Protein AF-A0A961ZWH8-F1 (afdb_monomer)

Mean predicted aligned error: 6.18 Å

Structure (mmCIF, N/CA/C/O backbone):
data_AF-A0A961ZWH8-F1
#
_entry.id   AF-A0A961ZWH8-F1
#
loop_
_atom_site.group_PDB
_atom_site.id
_atom_site.type_symbol
_atom_site.label_atom_id
_atom_site.label_alt_id
_atom_site.label_comp_id
_atom_site.label_asym_id
_atom_site.label_entity_id
_atom_site.label_seq_id
_atom_site.pdbx_PDB_ins_code
_atom_site.Cartn_x
_atom_site.Cartn_y
_atom_site.Cartn_z
_atom_site.occupancy
_atom_site.B_iso_or_equiv
_atom_site.auth_seq_id
_atom_site.auth_comp_id
_atom_site.auth_asym_id
_atom_site.auth_atom_id
_atom_site.pdbx_PDB_model_num
ATOM 1 N N . MET A 1 1 ? 0.634 7.522 15.431 1.00 65.38 1 MET A N 1
ATOM 2 C CA . MET A 1 1 ? 0.657 7.513 13.964 1.00 65.38 1 MET A CA 1
ATOM 3 C C . MET A 1 1 ? -0.781 7.459 13.524 1.00 65.38 1 MET A C 1
ATOM 5 O O . MET A 1 1 ? -1.524 6.641 14.060 1.00 65.38 1 MET A O 1
ATOM 9 N N . ASP A 1 2 ? -1.170 8.379 12.659 1.00 83.19 2 ASP A N 1
ATOM 10 C CA . ASP A 1 2 ? -2.558 8.582 12.260 1.00 83.19 2 ASP A CA 1
ATOM 11 C C . ASP A 1 2 ? -2.772 8.056 10.837 1.00 83.19 2 ASP A C 1
ATOM 13 O O . ASP A 1 2 ? -1.822 7.857 10.080 1.00 83.19 2 ASP A O 1
ATOM 17 N N . MET A 1 3 ? -4.029 7.824 10.463 1.00 82.69 3 MET A N 1
ATOM 18 C CA . MET A 1 3 ? -4.388 7.305 9.139 1.00 82.69 3 MET A CA 1
ATOM 19 C C . MET A 1 3 ? -3.879 8.195 7.992 1.00 82.69 3 MET A C 1
ATOM 21 O O . MET A 1 3 ? -3.409 7.681 6.974 1.00 82.69 3 MET A O 1
ATOM 25 N N . ASP A 1 4 ? -3.948 9.517 8.159 1.00 86.88 4 ASP A N 1
ATOM 26 C CA . ASP A 1 4 ? -3.443 10.489 7.185 1.00 86.88 4 ASP A CA 1
ATOM 27 C C . ASP A 1 4 ? -1.929 10.376 6.966 1.00 86.88 4 ASP A C 1
ATOM 29 O O . ASP A 1 4 ? -1.464 10.515 5.837 1.00 86.88 4 ASP A O 1
ATOM 33 N N . ASP A 1 5 ? -1.168 10.070 8.020 1.00 88.81 5 ASP A N 1
ATOM 34 C CA . ASP A 1 5 ? 0.291 9.937 7.955 1.00 88.81 5 ASP A CA 1
ATOM 35 C C . ASP A 1 5 ? 0.680 8.723 7.101 1.00 88.81 5 ASP A C 1
ATOM 37 O O . ASP A 1 5 ? 1.439 8.841 6.139 1.00 88.81 5 ASP A O 1
ATOM 41 N N . ILE A 1 6 ? 0.034 7.579 7.353 1.00 87.50 6 ILE A N 1
ATOM 42 C CA . ILE A 1 6 ? 0.267 6.356 6.576 1.00 87.50 6 ILE A CA 1
ATOM 43 C C . ILE A 1 6 ? -0.190 6.530 5.124 1.00 87.50 6 ILE A C 1
ATOM 45 O O . ILE A 1 6 ? 0.487 6.085 4.200 1.00 87.50 6 ILE A O 1
ATOM 49 N N . THR A 1 7 ? -1.310 7.217 4.890 1.00 87.69 7 THR A N 1
ATOM 50 C CA . THR A 1 7 ? -1.790 7.484 3.525 1.00 87.69 7 THR A CA 1
ATOM 51 C C . THR A 1 7 ? -0.811 8.376 2.754 1.00 87.69 7 THR A C 1
ATOM 53 O O . THR A 1 7 ? -0.535 8.121 1.578 1.00 87.69 7 THR A O 1
ATOM 56 N N . ALA A 1 8 ? -0.243 9.390 3.412 1.00 92.81 8 ALA A N 1
ATOM 57 C CA . ALA A 1 8 ? 0.777 10.250 2.821 1.00 92.81 8 ALA A CA 1
ATOM 58 C C . ALA A 1 8 ? 2.061 9.470 2.495 1.00 92.81 8 ALA A C 1
ATOM 60 O O . ALA A 1 8 ? 2.587 9.597 1.386 1.00 92.81 8 ALA A O 1
ATOM 61 N N . GLU A 1 9 ? 2.534 8.619 3.411 1.00 92.50 9 GLU A N 1
ATOM 62 C CA . GLU A 1 9 ? 3.695 7.755 3.172 1.00 92.50 9 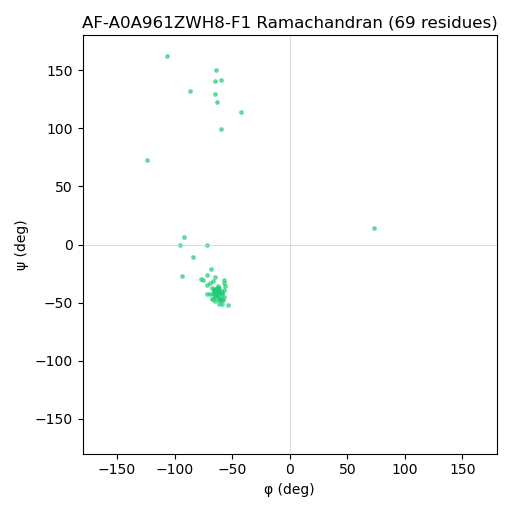GLU A CA 1
ATOM 63 C C . GLU A 1 9 ? 3.468 6.786 2.006 1.00 92.50 9 GLU A C 1
ATOM 65 O O . GLU A 1 9 ? 4.317 6.688 1.116 1.00 92.50 9 GLU A O 1
ATOM 70 N N . VAL A 1 10 ? 2.307 6.125 1.944 1.00 92.19 10 VAL A N 1
ATOM 71 C CA . VAL A 1 10 ? 1.942 5.249 0.818 1.00 92.19 10 VAL A CA 1
ATOM 72 C C . VAL A 1 10 ? 1.948 6.027 -0.501 1.00 92.19 10 VAL A C 1
ATOM 74 O O . VAL A 1 10 ? 2.470 5.530 -1.499 1.00 92.19 10 VAL A O 1
ATOM 77 N N . GLY A 1 11 ? 1.453 7.268 -0.518 1.00 92.75 11 GLY A N 1
ATOM 78 C CA . GLY A 1 11 ? 1.514 8.140 -1.697 1.00 92.75 11 GLY A CA 1
ATOM 79 C C . GLY A 1 11 ? 2.946 8.458 -2.154 1.00 92.75 11 GLY A C 1
ATOM 80 O O . GLY A 1 11 ? 3.236 8.482 -3.357 1.00 92.75 11 GLY A O 1
ATOM 81 N N . ILE A 1 12 ? 3.871 8.646 -1.211 1.00 94.75 12 ILE A N 1
ATOM 82 C CA . ILE A 1 12 ? 5.298 8.844 -1.509 1.00 94.75 12 ILE A CA 1
ATOM 83 C C . ILE A 1 12 ? 5.904 7.560 -2.086 1.00 94.75 12 ILE A C 1
ATOM 85 O O . ILE A 1 12 ? 6.573 7.619 -3.118 1.00 94.75 12 ILE A O 1
ATOM 89 N N . LEU A 1 13 ? 5.640 6.402 -1.473 1.00 94.00 13 LEU A N 1
ATOM 90 C CA . LEU A 1 13 ? 6.129 5.101 -1.947 1.00 94.00 13 LEU A CA 1
ATOM 91 C C . LEU A 1 13 ? 5.597 4.769 -3.350 1.00 94.00 13 LEU A C 1
ATOM 93 O O . LEU A 1 13 ? 6.345 4.298 -4.204 1.00 94.00 13 LEU A O 1
ATOM 97 N N . MET A 1 14 ? 4.333 5.093 -3.622 1.00 92.56 1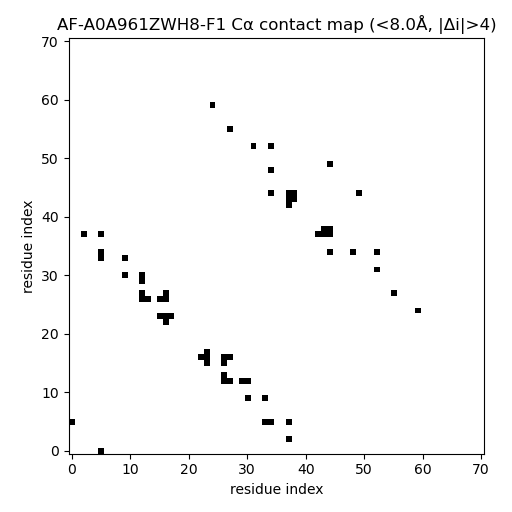4 MET A N 1
ATOM 98 C CA . MET A 1 14 ? 3.714 4.984 -4.947 1.00 92.56 14 MET A CA 1
ATOM 99 C C . MET A 1 14 ? 4.395 5.863 -5.992 1.00 92.56 14 MET A C 1
ATOM 101 O O . MET A 1 14 ? 4.615 5.449 -7.131 1.00 92.56 14 MET A O 1
ATOM 105 N N . THR A 1 15 ? 4.735 7.093 -5.614 1.00 94.44 15 THR A N 1
ATOM 106 C CA . THR A 1 15 ? 5.464 8.007 -6.496 1.00 94.44 15 THR A CA 1
ATOM 107 C C . THR A 1 15 ? 6.865 7.471 -6.778 1.00 94.44 15 THR A C 1
ATOM 109 O O . THR A 1 15 ? 7.302 7.490 -7.926 1.00 94.44 15 THR A O 1
ATOM 112 N N . ARG A 1 16 ? 7.555 6.930 -5.769 1.00 94.31 16 ARG A N 1
ATOM 113 C CA . ARG A 1 16 ? 8.866 6.296 -5.955 1.00 94.31 16 ARG A CA 1
ATOM 114 C C . ARG A 1 16 ? 8.789 5.072 -6.855 1.00 94.31 16 ARG A C 1
ATOM 116 O O . ARG A 1 16 ? 9.554 5.006 -7.802 1.00 94.31 16 ARG A O 1
ATOM 123 N N . MET A 1 17 ? 7.795 4.197 -6.687 1.00 91.44 17 MET A N 1
ATOM 124 C CA . MET A 1 17 ? 7.626 3.020 -7.557 1.00 91.44 17 MET A CA 1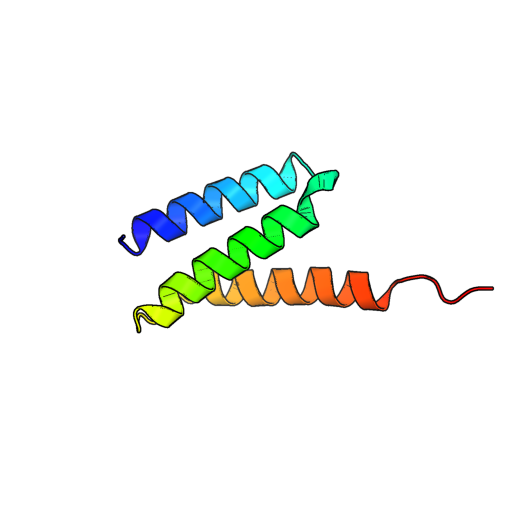
ATOM 125 C C . MET A 1 17 ? 7.502 3.371 -9.040 1.00 91.44 17 MET A C 1
ATOM 127 O O . MET A 1 17 ? 7.893 2.579 -9.892 1.00 91.44 17 MET A O 1
ATOM 131 N N . GLN A 1 18 ? 6.939 4.540 -9.354 1.00 90.44 18 GLN A N 1
ATOM 132 C CA . GLN A 1 18 ? 6.826 5.021 -10.731 1.00 90.44 18 GLN A CA 1
ATOM 133 C C . GLN A 1 18 ? 8.148 5.575 -11.281 1.00 90.44 18 GLN A C 1
ATOM 135 O O . GLN A 1 18 ? 8.367 5.516 -12.488 1.00 90.44 18 GLN A O 1
ATOM 140 N N . ASN A 1 19 ? 9.011 6.126 -10.422 1.00 94.50 19 ASN A N 1
ATOM 141 C CA . ASN A 1 19 ? 10.286 6.731 -10.820 1.00 94.50 19 ASN A CA 1
ATOM 142 C C . ASN A 1 19 ? 11.469 5.750 -10.739 1.00 94.50 19 ASN A C 1
ATOM 144 O O . ASN A 1 19 ? 12.433 5.906 -11.483 1.00 94.50 19 ASN A O 1
ATOM 148 N N . GLU A 1 20 ? 11.378 4.748 -9.866 1.00 93.19 20 GLU A N 1
ATOM 149 C CA . GLU A 1 20 ? 12.434 3.797 -9.502 1.00 93.19 20 GLU A CA 1
ATOM 150 C C . GLU A 1 20 ? 11.926 2.358 -9.747 1.00 93.19 20 GLU A C 1
ATOM 152 O O . GLU A 1 20 ? 11.574 1.636 -8.811 1.00 93.19 20 GLU A O 1
ATOM 157 N N . PRO A 1 21 ? 11.809 1.924 -11.020 1.00 87.19 21 PRO A N 1
ATOM 158 C CA . PRO A 1 21 ? 11.256 0.612 -11.361 1.00 87.19 21 PRO A CA 1
ATOM 159 C C . PRO A 1 21 ? 12.150 -0.559 -10.926 1.00 87.19 21 PRO A C 1
ATOM 161 O O . PRO A 1 21 ? 11.658 -1.677 -10.788 1.00 87.19 21 PRO A O 1
ATOM 164 N N . GLU A 1 22 ? 13.445 -0.318 -10.714 1.00 89.81 22 GLU A N 1
ATOM 165 C CA . GLU A 1 22 ? 14.398 -1.307 -10.199 1.00 89.81 22 GLU A CA 1
ATOM 166 C C . GLU A 1 22 ? 14.114 -1.690 -8.739 1.00 89.81 22 GLU A C 1
ATOM 168 O O . GLU A 1 22 ? 14.147 -2.872 -8.401 1.00 89.81 22 GLU A O 1
ATOM 173 N N . ASP A 1 23 ? 13.696 -0.722 -7.921 1.00 92.81 23 ASP A N 1
ATOM 174 C CA . ASP A 1 23 ? 13.357 -0.917 -6.505 1.00 92.81 23 ASP A CA 1
ATOM 175 C C . ASP A 1 23 ? 11.871 -1.235 -6.290 1.00 92.81 23 ASP A C 1
ATOM 177 O O . ASP A 1 23 ? 11.384 -1.311 -5.158 1.00 92.81 23 ASP A O 1
ATOM 181 N N . ARG A 1 24 ? 11.105 -1.427 -7.372 1.00 89.88 24 ARG A N 1
ATOM 182 C CA . ARG A 1 24 ? 9.640 -1.541 -7.313 1.00 89.88 24 ARG A CA 1
ATOM 183 C C . ARG A 1 24 ? 9.180 -2.654 -6.369 1.00 89.88 24 ARG A C 1
ATOM 185 O O . ARG A 1 24 ? 8.174 -2.487 -5.684 1.00 89.88 24 ARG A O 1
ATOM 192 N N . HIS A 1 25 ? 9.913 -3.768 -6.308 1.00 90.56 25 HIS A N 1
ATOM 193 C CA . HIS A 1 25 ? 9.594 -4.875 -5.405 1.00 90.56 25 HIS A CA 1
ATOM 194 C C . HIS A 1 25 ? 9.823 -4.523 -3.927 1.00 90.56 25 HIS A C 1
ATOM 196 O O . HIS A 1 25 ? 8.972 -4.825 -3.093 1.00 90.56 25 HIS A O 1
ATOM 202 N N . GLU A 1 26 ? 10.921 -3.840 -3.597 1.00 93.25 26 GLU A N 1
ATOM 203 C CA . GLU A 1 26 ? 11.191 -3.385 -2.227 1.00 93.25 26 GLU A CA 1
ATOM 204 C C . GLU A 1 26 ? 10.175 -2.326 -1.789 1.00 93.25 26 GLU A C 1
ATOM 206 O O . GLU A 1 26 ? 9.621 -2.392 -0.689 1.00 93.25 26 GLU A O 1
ATOM 211 N N . LEU A 1 27 ? 9.854 -1.388 -2.682 1.00 94.12 27 LEU A N 1
ATOM 212 C CA . LEU A 1 27 ? 8.839 -0.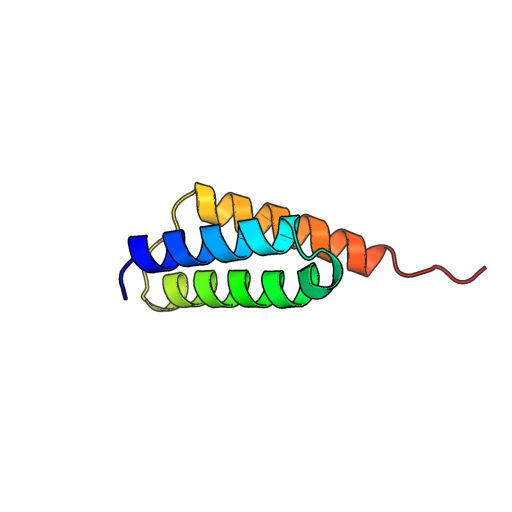365 -2.445 1.00 94.12 27 LEU A CA 1
ATOM 213 C C . LEU A 1 27 ? 7.442 -0.968 -2.251 1.00 94.12 27 LEU A C 1
ATOM 215 O O . LEU A 1 27 ? 6.692 -0.502 -1.393 1.00 94.12 27 LEU A O 1
ATOM 219 N N . TYR A 1 28 ? 7.103 -2.027 -2.988 1.00 92.12 28 TYR A N 1
ATOM 220 C CA . TYR A 1 28 ? 5.879 -2.796 -2.768 1.00 92.12 28 TYR A CA 1
ATOM 221 C C . TYR A 1 28 ? 5.821 -3.402 -1.362 1.00 92.12 28 TYR A C 1
ATOM 223 O O . TYR A 1 28 ? 4.812 -3.247 -0.674 1.00 92.12 28 TYR A O 1
ATOM 231 N N . LEU A 1 29 ? 6.901 -4.041 -0.904 1.00 93.19 29 LEU A N 1
ATOM 232 C CA . LEU A 1 29 ? 6.954 -4.622 0.441 1.00 93.19 29 LEU A CA 1
ATOM 233 C C . LEU A 1 29 ? 6.778 -3.550 1.524 1.00 93.19 29 LEU A C 1
ATOM 235 O O . LEU A 1 29 ? 6.031 -3.770 2.477 1.00 93.19 29 LEU A O 1
ATOM 239 N N . MET A 1 30 ? 7.380 -2.372 1.341 1.00 94.31 30 MET A N 1
ATOM 240 C CA . MET A 1 30 ? 7.182 -1.237 2.248 1.00 94.31 30 MET A CA 1
ATOM 241 C C . MET A 1 30 ? 5.730 -0.740 2.262 1.00 94.31 30 MET A C 1
ATOM 243 O O . MET A 1 30 ? 5.199 -0.456 3.335 1.00 94.31 30 MET A O 1
ATOM 247 N N . VAL A 1 31 ? 5.050 -0.674 1.108 1.00 93.12 31 VAL A N 1
ATOM 248 C CA . VAL A 1 31 ? 3.614 -0.334 1.063 1.00 93.12 31 VAL A CA 1
ATOM 249 C C . VAL A 1 31 ? 2.797 -1.363 1.844 1.00 93.12 31 VAL A C 1
ATOM 251 O O . VAL A 1 31 ? 1.979 -0.983 2.680 1.00 93.12 31 VAL A O 1
ATOM 254 N N . MET A 1 32 ? 3.041 -2.657 1.631 1.00 92.19 32 MET A N 1
ATOM 255 C CA . MET A 1 32 ? 2.324 -3.725 2.336 1.00 92.19 32 MET A CA 1
ATOM 256 C C . MET A 1 32 ? 2.557 -3.693 3.849 1.00 92.19 32 MET A C 1
ATOM 258 O O . MET A 1 32 ? 1.626 -3.934 4.618 1.00 92.19 32 MET A O 1
ATOM 262 N N . GLU A 1 33 ? 3.775 -3.378 4.292 1.00 92.88 33 GLU A N 1
ATOM 263 C CA . GLU A 1 33 ? 4.083 -3.185 5.711 1.00 92.88 33 GLU A CA 1
ATOM 264 C C . GLU A 1 33 ? 3.225 -2.062 6.304 1.00 92.88 33 GLU A C 1
ATOM 266 O O . GLU A 1 33 ? 2.497 -2.298 7.269 1.00 92.88 33 GLU A O 1
ATOM 271 N N . LYS A 1 34 ? 3.194 -0.891 5.657 1.00 91.00 34 LYS A N 1
ATOM 272 C CA . LYS A 1 34 ? 2.402 0.271 6.091 1.00 91.00 34 LYS A CA 1
ATOM 273 C C . LYS A 1 34 ? 0.903 -0.023 6.171 1.00 91.00 34 LYS A C 1
ATOM 275 O O . LYS A 1 34 ? 0.231 0.355 7.134 1.00 91.00 34 LYS A O 1
ATOM 280 N N . LEU A 1 35 ? 0.364 -0.736 5.183 1.00 90.19 35 LEU A N 1
ATOM 281 C CA . LEU A 1 35 ? -1.037 -1.165 5.191 1.00 90.19 35 LEU A CA 1
ATOM 282 C C . LEU A 1 35 ? -1.323 -2.168 6.318 1.00 90.19 35 LEU A C 1
ATOM 284 O O . LEU A 1 35 ? -2.370 -2.091 6.962 1.00 90.19 35 LEU A O 1
ATOM 288 N N . ASN A 1 36 ? -0.394 -3.082 6.601 1.00 89.75 36 ASN A N 1
ATOM 289 C CA . ASN A 1 36 ? -0.526 -4.016 7.717 1.00 89.75 36 ASN A CA 1
ATOM 290 C C . ASN A 1 36 ? -0.415 -3.325 9.081 1.00 89.75 36 ASN A C 1
ATOM 292 O O . ASN A 1 36 ? -1.124 -3.734 10.001 1.00 89.75 36 ASN A O 1
ATOM 296 N N . GLU A 1 37 ? 0.386 -2.265 9.216 1.00 88.56 37 GLU A N 1
ATOM 297 C CA . GLU A 1 37 ? 0.409 -1.434 10.427 1.00 88.56 37 GLU A CA 1
ATOM 298 C C . GLU A 1 37 ? -0.990 -0.857 10.709 1.00 88.56 37 GLU A C 1
ATOM 300 O O . GLU A 1 37 ? -1.510 -1.033 11.812 1.00 88.56 37 GLU A O 1
ATOM 305 N N . LEU A 1 38 ? -1.664 -0.279 9.702 1.00 84.81 38 LEU A N 1
ATOM 306 C CA . LEU A 1 38 ? -3.050 0.205 9.843 1.00 84.81 38 LEU A CA 1
ATOM 307 C C . LEU A 1 38 ? -4.016 -0.897 10.303 1.00 84.81 38 LEU A C 1
ATOM 309 O O . LEU A 1 38 ? -4.807 -0.674 11.225 1.00 84.81 38 LEU A O 1
ATOM 313 N N . LYS A 1 39 ? -3.928 -2.095 9.704 1.00 85.31 39 LYS A N 1
ATOM 314 C CA . LYS A 1 39 ? -4.740 -3.259 10.108 1.00 85.31 39 LYS A CA 1
ATOM 315 C C . LYS A 1 39 ? -4.452 -3.668 11.554 1.00 85.31 39 LYS A C 1
ATOM 317 O O . LYS A 1 39 ? -5.382 -3.996 12.292 1.00 85.31 39 LYS A O 1
ATOM 322 N N . ALA A 1 40 ? -3.185 -3.638 11.970 1.00 87.00 40 ALA A N 1
ATOM 323 C CA . ALA A 1 40 ? -2.748 -4.035 13.307 1.00 87.00 40 ALA A CA 1
ATOM 324 C C . ALA A 1 40 ? -3.265 -3.090 14.402 1.00 87.00 40 ALA A C 1
ATOM 326 O O . ALA A 1 40 ? -3.576 -3.543 15.504 1.00 87.00 40 ALA A O 1
ATOM 327 N N . PHE A 1 41 ? -3.445 -1.803 14.091 1.00 83.06 41 PHE A N 1
ATOM 328 C CA . PHE A 1 41 ? -4.106 -0.848 14.987 1.00 83.06 41 PHE A CA 1
ATOM 329 C C . PHE A 1 41 ? -5.627 -1.063 15.111 1.00 83.06 41 PHE A C 1
ATOM 331 O O . PHE A 1 41 ? -6.291 -0.335 15.850 1.00 83.06 41 PHE A O 1
ATOM 338 N N . GLY A 1 42 ? -6.196 -2.059 14.421 1.00 79.12 42 GLY A N 1
ATOM 339 C CA . GLY A 1 42 ? -7.629 -2.357 14.448 1.00 79.12 42 GLY A CA 1
ATOM 340 C C . GLY A 1 42 ? -8.475 -1.338 13.685 1.00 79.12 42 GLY A C 1
ATOM 341 O O . GLY A 1 42 ? -9.696 -1.310 13.845 1.00 79.12 42 GLY A O 1
ATOM 342 N N . MET A 1 43 ? -7.839 -0.497 12.866 1.00 78.38 43 MET A N 1
ATOM 343 C CA . MET A 1 43 ? -8.529 0.466 12.020 1.00 78.38 43 MET A CA 1
ATOM 344 C C . MET A 1 43 ? -8.918 -0.200 10.694 1.00 78.38 43 MET A C 1
ATOM 346 O O . MET A 1 43 ? -8.085 -0.863 10.070 1.00 78.38 43 MET A O 1
ATOM 350 N N . PRO A 1 44 ? -10.172 -0.052 10.233 1.00 80.19 44 PRO A N 1
ATOM 351 C CA . PRO A 1 44 ? -10.547 -0.522 8.907 1.00 80.19 44 PRO A CA 1
ATOM 352 C C . PRO A 1 44 ? -9.788 0.285 7.849 1.00 80.19 44 PRO A C 1
ATOM 354 O O . PRO A 1 44 ? -9.809 1.516 7.880 1.00 80.19 44 PRO A O 1
ATOM 357 N N . LEU A 1 45 ? -9.136 -0.395 6.899 1.00 81.81 45 LEU A N 1
ATOM 358 C CA . LEU A 1 45 ? -8.539 0.303 5.762 1.00 81.81 45 LEU A CA 1
ATOM 359 C C . LEU A 1 45 ? -9.634 0.959 4.907 1.00 81.81 45 LEU A C 1
ATOM 361 O O . LEU A 1 45 ? -10.677 0.343 4.664 1.00 81.81 45 LEU A O 1
ATOM 365 N N . PRO A 1 46 ? -9.388 2.172 4.391 1.00 87.38 46 PRO A N 1
ATOM 366 C CA . PRO A 1 46 ? -10.258 2.795 3.407 1.00 87.38 46 PRO A CA 1
ATOM 367 C C . PRO A 1 46 ? -10.271 1.977 2.109 1.00 87.38 46 PRO A C 1
ATOM 369 O O . PRO A 1 46 ? -9.282 1.339 1.742 1.00 87.38 46 PRO A O 1
ATOM 372 N N . ALA A 1 47 ? -11.393 2.033 1.389 1.00 87.50 47 ALA A N 1
ATOM 373 C CA . ALA A 1 47 ? -11.603 1.255 0.169 1.00 87.50 47 ALA A CA 1
ATOM 374 C C . ALA A 1 47 ? -10.537 1.520 -0.908 1.00 87.50 47 ALA A C 1
ATOM 376 O O . ALA A 1 47 ? -10.174 0.603 -1.641 1.00 87.50 47 ALA A O 1
ATOM 377 N N . ASP A 1 48 ? -10.017 2.744 -1.000 1.00 87.94 48 ASP A N 1
ATOM 378 C CA . ASP A 1 48 ? -8.948 3.096 -1.937 1.00 87.94 48 ASP A CA 1
ATOM 379 C C . ASP A 1 48 ? -7.649 2.332 -1.646 1.00 87.94 48 ASP A C 1
ATOM 381 O O . ASP A 1 48 ? -7.041 1.781 -2.561 1.00 87.94 48 ASP A O 1
ATOM 385 N N . LEU A 1 49 ? -7.258 2.212 -0.371 1.00 88.31 49 LEU A N 1
ATOM 386 C CA . LEU A 1 49 ? -6.056 1.466 0.017 1.00 88.31 49 LEU A CA 1
ATOM 387 C C . LEU A 1 49 ? -6.241 -0.047 -0.142 1.00 88.31 49 LEU A C 1
ATOM 389 O O . LEU A 1 49 ? -5.303 -0.732 -0.536 1.00 88.31 49 LEU A O 1
ATOM 393 N N . VAL A 1 50 ? -7.447 -0.569 0.101 1.00 90.25 50 VAL A N 1
ATOM 394 C CA . VAL A 1 50 ? -7.760 -1.986 -0.164 1.00 90.25 50 VAL A CA 1
ATOM 395 C C . VAL A 1 50 ? -7.667 -2.299 -1.659 1.00 90.25 50 VAL A C 1
ATOM 397 O O . VAL A 1 50 ? -7.127 -3.333 -2.046 1.00 90.25 50 VAL A O 1
ATOM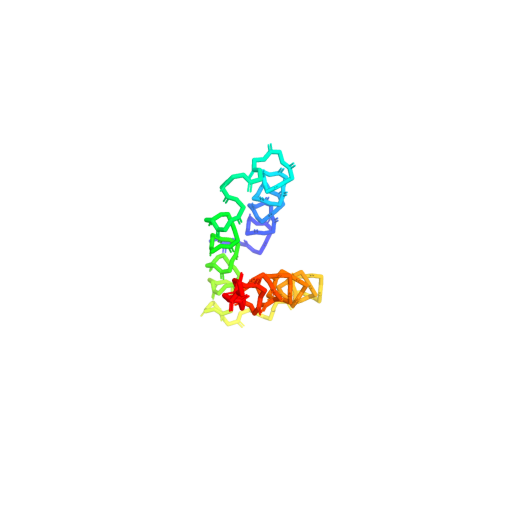 400 N N . GLN A 1 51 ? -8.172 -1.407 -2.514 1.00 91.44 51 GLN A N 1
ATOM 401 C CA . GLN A 1 51 ? -8.051 -1.565 -3.964 1.00 91.44 51 GLN A CA 1
ATOM 402 C C . GLN A 1 51 ? -6.595 -1.476 -4.422 1.00 91.44 51 GLN A C 1
ATOM 404 O O . GLN A 1 51 ? -6.187 -2.256 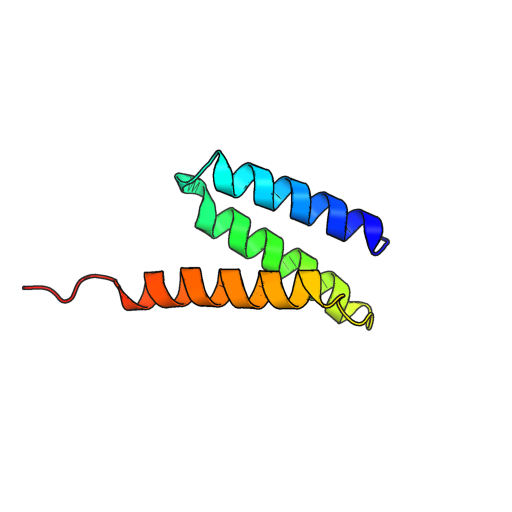-5.280 1.00 91.44 51 GLN A O 1
ATOM 409 N N . LEU A 1 52 ? -5.814 -0.565 -3.834 1.00 90.31 52 LEU A N 1
ATOM 410 C CA . LEU A 1 52 ? -4.389 -0.447 -4.119 1.00 90.31 52 LEU A CA 1
ATOM 411 C C . LEU A 1 52 ? -3.626 -1.724 -3.744 1.00 90.31 52 LEU A C 1
ATOM 413 O O . LEU A 1 52 ? -2.858 -2.231 -4.557 1.00 90.31 52 LEU A O 1
ATOM 417 N N . GLU A 1 53 ? -3.865 -2.254 -2.542 1.00 90.88 53 GLU A N 1
ATOM 418 C CA . GLU A 1 53 ? -3.287 -3.516 -2.069 1.00 90.88 53 GLU A CA 1
ATOM 419 C C . GLU A 1 53 ? -3.564 -4.651 -3.057 1.00 90.88 53 GLU A C 1
ATOM 421 O O . GLU A 1 53 ? -2.640 -5.314 -3.524 1.00 90.88 53 GLU A O 1
ATOM 426 N N . ALA A 1 54 ? -4.832 -4.825 -3.434 1.00 91.44 54 ALA A N 1
ATOM 427 C CA . ALA A 1 54 ? -5.245 -5.876 -4.354 1.00 91.44 54 ALA A CA 1
ATOM 428 C C . ALA A 1 54 ? -4.647 -5.702 -5.761 1.00 91.44 54 ALA A C 1
ATOM 430 O O . ALA A 1 54 ? -4.274 -6.689 -6.397 1.00 91.44 54 ALA A O 1
ATOM 431 N N . ALA A 1 55 ? -4.550 -4.463 -6.255 1.00 90.69 55 ALA A N 1
ATOM 432 C CA . ALA A 1 55 ? -3.947 -4.173 -7.552 1.00 90.69 55 ALA A CA 1
ATOM 433 C C . ALA A 1 55 ? -2.454 -4.523 -7.559 1.00 90.69 55 ALA A C 1
ATOM 435 O O . ALA A 1 55 ? -2.002 -5.248 -8.445 1.00 90.69 55 ALA A O 1
ATOM 436 N N . LEU A 1 56 ? -1.716 -4.082 -6.539 1.00 90.19 56 LEU A N 1
ATOM 437 C CA . LEU A 1 56 ? -0.292 -4.373 -6.410 1.00 90.19 56 LEU A CA 1
ATOM 438 C C . LEU A 1 56 ? -0.037 -5.869 -6.221 1.00 90.19 56 LEU A C 1
ATOM 440 O O . LEU A 1 56 ? 0.821 -6.433 -6.897 1.00 90.19 56 LEU A O 1
ATOM 444 N N . GLU A 1 57 ? -0.808 -6.537 -5.364 1.00 90.44 57 GLU A N 1
ATOM 445 C CA . GLU A 1 57 ? -0.684 -7.981 -5.172 1.00 90.44 57 GLU A CA 1
ATOM 446 C C . GLU A 1 57 ? -0.924 -8.734 -6.489 1.00 90.44 57 GLU A C 1
ATOM 448 O O . GLU A 1 57 ? -0.162 -9.638 -6.828 1.00 90.44 57 GLU A O 1
ATOM 453 N N . ALA A 1 58 ? -1.921 -8.330 -7.283 1.00 90.25 58 ALA A N 1
ATOM 454 C CA . ALA A 1 58 ? -2.177 -8.925 -8.591 1.00 90.25 58 ALA A CA 1
ATOM 455 C C . ALA A 1 58 ? -1.027 -8.689 -9.584 1.00 90.25 58 ALA A C 1
ATOM 457 O O . ALA A 1 58 ? -0.650 -9.623 -10.299 1.00 90.25 58 ALA A O 1
ATOM 458 N N . GLU A 1 59 ? -0.457 -7.480 -9.619 1.00 86.44 59 GLU A N 1
ATOM 459 C CA . GLU A 1 59 ? 0.695 -7.149 -10.466 1.00 86.44 59 GLU A CA 1
ATOM 460 C C . GLU A 1 59 ? 1.920 -8.008 -10.114 1.00 86.44 59 GLU A C 1
ATOM 462 O O . GLU A 1 59 ? 2.483 -8.673 -10.986 1.00 86.44 59 GLU A O 1
ATOM 467 N N . PHE A 1 60 ? 2.297 -8.077 -8.834 1.00 84.75 60 PHE A N 1
ATOM 468 C CA . PHE A 1 60 ? 3.475 -8.834 -8.392 1.00 84.75 60 PHE A CA 1
ATOM 469 C C . PHE A 1 60 ? 3.253 -10.355 -8.376 1.00 84.75 60 PHE A C 1
ATOM 471 O O . PHE A 1 60 ? 4.181 -11.123 -8.639 1.00 84.75 60 PHE A O 1
ATOM 478 N N . ALA A 1 61 ? 2.028 -10.831 -8.134 1.00 83.81 61 ALA A N 1
ATOM 479 C CA . ALA A 1 61 ? 1.695 -12.252 -8.255 1.00 83.81 61 ALA A CA 1
ATOM 480 C C . ALA A 1 61 ? 1.646 -12.725 -9.718 1.00 83.81 61 ALA A C 1
ATOM 482 O O . ALA A 1 61 ? 1.817 -13.921 -9.990 1.00 83.81 61 ALA A O 1
ATOM 483 N N . ALA A 1 62 ? 1.372 -11.826 -10.667 1.00 77.00 62 ALA A N 1
ATOM 484 C CA . ALA A 1 62 ? 1.519 -12.108 -12.092 1.00 77.00 62 ALA A CA 1
ATOM 485 C C . ALA A 1 62 ? 3.001 -12.178 -12.483 1.00 77.00 62 ALA A C 1
ATOM 487 O O . ALA A 1 62 ? 3.388 -13.122 -13.173 1.00 77.00 62 ALA A O 1
ATOM 488 N N . ASP A 1 63 ? 3.824 -11.260 -11.972 1.00 69.69 63 ASP A N 1
ATOM 489 C CA . ASP A 1 63 ? 5.274 -11.241 -12.198 1.00 69.69 63 ASP A CA 1
ATOM 490 C C . ASP A 1 63 ? 5.953 -12.532 -11.692 1.00 69.69 63 ASP A C 1
ATOM 492 O O . ASP A 1 63 ? 6.639 -13.224 -12.447 1.00 69.69 63 ASP A O 1
ATOM 496 N N . MET A 1 64 ? 5.622 -12.979 -10.471 1.00 62.03 64 MET A N 1
ATOM 497 C CA . MET A 1 64 ? 6.128 -14.248 -9.918 1.00 62.03 64 MET A CA 1
ATOM 498 C C . MET A 1 64 ? 5.655 -15.503 -10.671 1.00 62.03 64 MET A C 1
ATOM 500 O O . MET A 1 64 ? 6.358 -16.515 -10.677 1.00 62.03 64 MET A O 1
ATOM 504 N N . ARG A 1 65 ? 4.485 -15.472 -11.3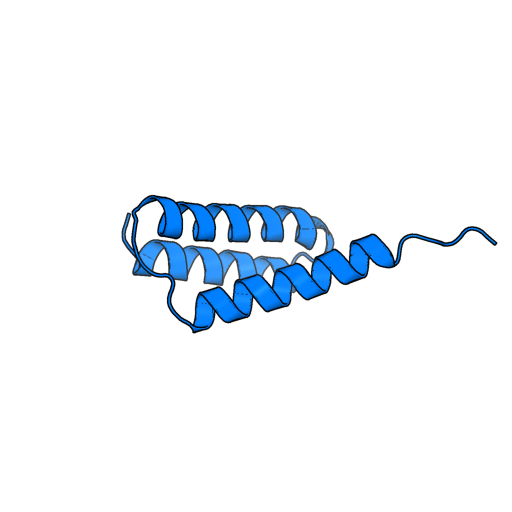25 1.00 59.81 65 ARG A N 1
ATOM 505 C CA . ARG A 1 65 ? 4.008 -16.582 -12.177 1.00 59.81 65 ARG A CA 1
ATOM 506 C C . ARG A 1 65 ? 4.572 -16.533 -13.602 1.00 59.81 65 ARG A C 1
ATOM 508 O O . ARG A 1 65 ? 4.418 -17.512 -14.329 1.00 59.81 65 ARG A O 1
ATOM 515 N N . GLY A 1 66 ? 5.216 -15.430 -13.985 1.00 54.19 66 GLY A N 1
ATOM 516 C CA . GLY A 1 66 ? 5.820 -15.195 -15.298 1.00 54.19 66 GLY A CA 1
ATOM 517 C C . GLY A 1 66 ? 7.321 -15.500 -15.400 1.00 54.19 6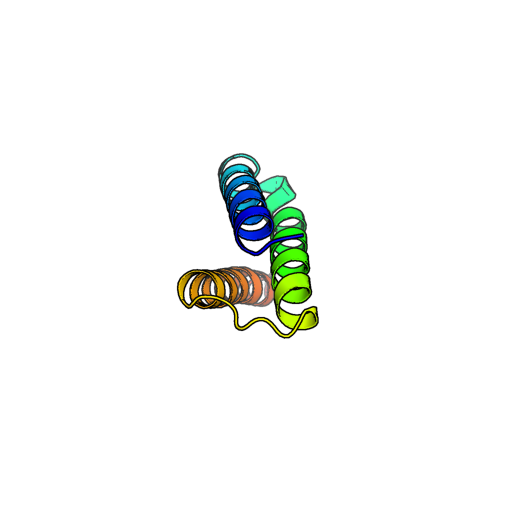6 GLY A C 1
ATOM 518 O O . GLY A 1 66 ? 7.879 -15.359 -16.488 1.00 54.19 66 GLY A O 1
ATOM 519 N N . GLY A 1 67 ? 7.986 -15.938 -14.322 1.00 47.81 67 GLY A N 1
ATOM 520 C CA . GLY A 1 67 ? 9.378 -16.415 -14.375 1.00 47.81 67 GLY A CA 1
ATOM 521 C C . GLY A 1 67 ? 9.539 -17.615 -15.330 1.00 47.81 67 GLY A C 1
ATOM 522 O O . GLY A 1 67 ? 8.645 -18.458 -15.405 1.00 47.81 67 GLY A O 1
ATOM 523 N N . PRO A 1 68 ? 10.641 -17.711 -16.101 1.00 46.97 68 PRO A N 1
ATOM 524 C CA . PRO A 1 68 ? 10.660 -18.402 -17.386 1.00 46.97 68 PRO A CA 1
ATOM 525 C C . PRO A 1 68 ? 10.369 -19.899 -17.255 1.00 46.97 68 PRO A C 1
ATOM 527 O O . PRO A 1 68 ? 11.133 -20.654 -16.648 1.00 46.97 68 PRO A O 1
ATOM 530 N N . ALA A 1 69 ? 9.332 -20.359 -17.958 1.00 47.78 69 ALA A N 1
ATOM 531 C CA . ALA A 1 69 ? 9.348 -21.705 -18.500 1.00 47.78 69 ALA A CA 1
ATOM 532 C C . ALA A 1 69 ? 10.557 -21.793 -19.444 1.00 47.78 69 ALA A C 1
ATOM 534 O O . ALA A 1 69 ? 10.538 -21.300 -20.567 1.00 47.78 69 ALA A O 1
ATOM 535 N N . LYS A 1 70 ? 11.641 -22.368 -18.924 1.00 48.38 70 LYS A N 1
ATOM 536 C CA . LYS A 1 70 ? 12.811 -22.836 -19.663 1.00 48.38 70 LYS A CA 1
ATOM 537 C C . LYS A 1 70 ? 12.362 -23.562 -20.944 1.00 48.38 70 LYS A C 1
ATOM 539 O O . LYS A 1 70 ? 11.816 -24.662 -20.851 1.00 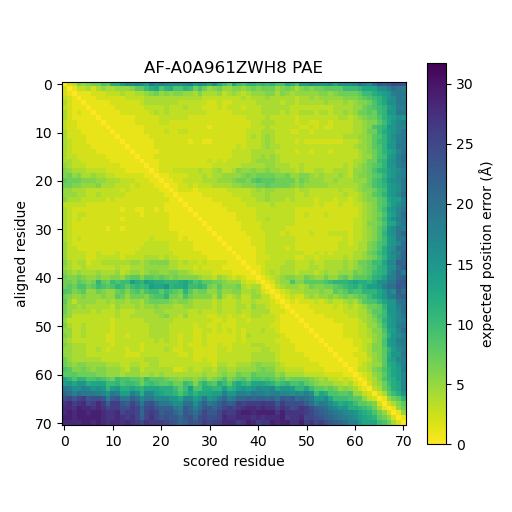48.38 70 LYS A O 1
ATOM 544 N N . THR A 1 71 ? 12.673 -22.994 -22.106 1.00 47.19 71 THR A N 1
ATOM 545 C CA . THR A 1 71 ? 12.789 -23.709 -23.390 1.00 47.19 71 THR A CA 1
ATOM 546 C C . THR A 1 71 ? 14.067 -23.293 -24.079 1.00 47.19 71 THR A C 1
ATOM 548 O O . THR A 1 71 ? 14.337 -22.073 -24.082 1.00 47.19 71 THR A O 1
#

Foldseek 3Di:
DDPVVLVVVLVVLVVCCVVPVVCVVVSLVVNVVSVVVCVVVVHDDDPVSVVVNVVSCVVVVVVVVPDDPDD

Nearest PDB structures (foldseek):
  8uu6-assembly1_t  TM=7.106E-01  e=2.352E+00  Listeria innocua
  6c48-assembly1_A  TM=5.725E-01  e=3.724E+00  Homo sapiens
  4kaw-assembly1_X  TM=4.837E-01  e=3.058E+00  Mycobacterium tuberculosis
  4kb2-assembly1_A  TM=4.806E-01  e=3.976E+00  Mycobacterium tuberculosis
  6vud-assembly1_B  TM=4.763E-01  e=4.246E+00  Ehrlichia chaffeensis str. Arkansas

Solvent-accessible surface area (backbone atoms only — not comparable to full-atom values): 4197 Å² total; per-residue (Å²): 139,53,73,68,56,54,52,52,50,43,54,50,42,53,53,43,36,73,76,39,68,88,50,30,68,61,40,48,52,53,43,53,50,55,56,48,51,44,50,71,73,71,46,83,75,56,71,69,58,53,51,51,52,54,50,51,50,51,54,53,56,47,53,70,70,60,61,77,82,85,126

pLDDT: mean 84.36, std 12.93, range [46.97, 94.75]

Secondary structure (DSSP, 8-state):
--HHHHHHHHHHHHHHHHH-SSSHHHHHHHHHHHHHHHHHTTPPPPHHHHHHHHHHHHHHHHHHH-S----

Sequence (71 aa):
MDMDDITAEVGILMTRMQNEPEDRHELYLMVMEKLNELKAFGMPLPADLVQLEAALEAEFAADMRGGPAKT

Radius of gyration: 13.75 Å; Cα contacts (8 Å, |Δi|>4): 31; chains: 1; bounding box: 26×34×38 Å